Protein AF-A0A553WLC1-F1 (afdb_monomer_lite)

Secondary structure (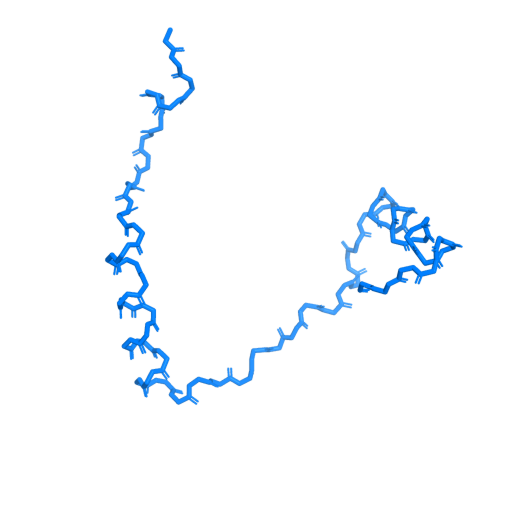DSSP, 8-state):
--GGGG--SPP--HHHHHHHHHHHHHHHT---PPPP--TT--HHHHHHHHHHHHTT---

Structure (mmCIF, N/CA/C/O backbone):
data_AF-A0A553WLC1-F1
#
_entry.id   AF-A0A553WLC1-F1
#
loop_
_atom_site.group_PDB
_atom_site.id
_atom_site.type_symbol
_atom_site.label_atom_id
_atom_site.label_alt_id
_atom_site.label_comp_id
_atom_site.label_asym_id
_atom_site.label_entity_id
_atom_site.label_seq_id
_atom_site.pdbx_PDB_ins_code
_atom_site.Cartn_x
_atom_site.Cartn_y
_atom_site.Cartn_z
_atom_site.occupancy
_atom_site.B_iso_or_equiv
_atom_site.auth_seq_id
_atom_site.auth_comp_id
_atom_site.auth_asym_id
_atom_site.auth_atom_id
_atom_site.pdbx_PDB_model_num
ATOM 1 N N . MET A 1 1 ? -10.842 25.071 -18.664 1.00 53.34 1 MET A N 1
ATOM 2 C CA . MET A 1 1 ? -9.713 24.130 -18.815 1.00 53.34 1 MET A CA 1
ATOM 3 C C . MET A 1 1 ? -9.788 23.086 -17.723 1.00 53.34 1 MET A C 1
ATOM 5 O O . MET A 1 1 ? -9.970 23.458 -16.564 1.00 53.34 1 MET A O 1
ATOM 9 N N . LYS A 1 2 ? -9.727 21.805 -18.090 1.00 58.84 2 LYS A N 1
ATOM 10 C CA . LYS A 1 2 ? -9.786 20.694 -17.127 1.00 58.84 2 LYS A CA 1
ATOM 11 C C . LYS A 1 2 ? -8.485 20.668 -16.319 1.00 58.84 2 LYS A C 1
ATOM 13 O O . LYS A 1 2 ? -7.436 21.049 -16.827 1.00 58.84 2 LYS A O 1
ATOM 18 N N . ALA A 1 3 ? -8.534 20.229 -15.061 1.00 62.22 3 ALA A N 1
ATOM 19 C CA . ALA A 1 3 ? -7.350 20.157 -14.193 1.00 62.22 3 ALA A CA 1
ATOM 20 C C . ALA A 1 3 ? -6.197 19.332 -14.812 1.00 62.22 3 ALA A C 1
ATOM 22 O O . ALA A 1 3 ? -5.028 19.613 -14.561 1.00 62.22 3 ALA A O 1
ATOM 23 N N . GLU A 1 4 ? -6.535 18.382 -15.686 1.00 62.25 4 GLU A N 1
ATOM 24 C CA . GLU A 1 4 ? -5.610 17.559 -16.473 1.00 62.25 4 GLU A CA 1
ATOM 25 C C . GLU A 1 4 ? -4.678 18.372 -17.387 1.00 62.25 4 GLU A C 1
ATOM 27 O O . GLU A 1 4 ? -3.529 17.974 -17.593 1.00 62.25 4 GLU A O 1
ATOM 32 N N . GLU A 1 5 ? -5.130 19.523 -17.899 1.00 68.56 5 GLU A N 1
ATOM 33 C CA . GLU A 1 5 ? -4.340 20.393 -18.786 1.00 68.56 5 GLU A CA 1
ATOM 34 C C . GLU A 1 5 ? -3.247 21.162 -18.034 1.00 68.56 5 GLU A C 1
ATOM 36 O O . GLU A 1 5 ? -2.252 21.553 -18.635 1.00 68.56 5 GLU A O 1
ATOM 41 N N . LYS A 1 6 ? -3.387 21.350 -16.714 1.00 83.69 6 LYS A N 1
ATOM 42 C CA . LYS A 1 6 ? -2.445 22.138 -15.898 1.00 83.69 6 LYS A CA 1
ATOM 43 C C . LYS A 1 6 ? -1.283 21.328 -15.315 1.00 83.69 6 LYS A C 1
ATOM 45 O O . LYS A 1 6 ? -0.433 21.896 -14.634 1.00 83.69 6 LYS A O 1
ATOM 50 N N . TRP A 1 7 ? -1.231 20.016 -15.544 1.00 85.31 7 TRP A N 1
ATOM 51 C CA . TRP A 1 7 ? -0.144 19.179 -15.034 1.00 85.31 7 TRP A CA 1
ATOM 52 C C . TRP A 1 7 ? 1.139 19.364 -15.858 1.00 85.31 7 TRP A C 1
ATOM 54 O O . TRP A 1 7 ? 1.184 18.994 -17.031 1.00 85.31 7 TRP A O 1
ATOM 64 N N . THR A 1 8 ? 2.186 19.902 -15.226 1.00 89.94 8 THR A N 1
ATOM 65 C CA . THR A 1 8 ? 3.510 20.143 -15.835 1.00 89.94 8 THR A CA 1
ATOM 66 C C . THR A 1 8 ? 4.502 18.997 -15.625 1.00 89.94 8 THR A C 1
ATOM 68 O O . THR A 1 8 ? 5.591 19.006 -16.196 1.00 89.94 8 THR A O 1
ATOM 71 N N . GLY A 1 9 ? 4.155 18.009 -14.797 1.00 88.19 9 GLY A N 1
ATOM 72 C CA . GLY A 1 9 ? 5.020 16.869 -14.515 1.00 88.19 9 GLY A CA 1
ATOM 73 C C . GLY A 1 9 ? 5.067 15.854 -15.660 1.00 88.19 9 GLY A C 1
ATOM 74 O O . GLY A 1 9 ? 4.226 15.842 -16.563 1.00 88.19 9 GLY A O 1
ATOM 75 N N . ARG A 1 10 ? 6.033 14.931 -15.587 1.00 88.44 10 ARG A N 1
ATOM 76 C CA . ARG A 1 10 ? 6.140 13.816 -16.537 1.00 88.44 10 ARG A CA 1
ATOM 77 C C . ARG A 1 10 ? 4.858 12.982 -16.507 1.00 88.44 10 ARG A C 1
ATOM 79 O O . ARG A 1 10 ? 4.440 12.520 -15.447 1.00 88.44 10 ARG A O 1
ATOM 86 N N . ARG A 1 11 ? 4.272 12.754 -17.681 1.00 88.94 11 ARG A N 1
ATOM 87 C CA . ARG A 1 11 ? 3.242 11.730 -17.878 1.00 88.94 11 ARG A CA 1
ATOM 88 C C . ARG A 1 11 ? 3.930 10.420 -18.239 1.00 88.94 11 ARG A C 1
ATOM 90 O O . ARG A 1 11 ? 4.902 10.415 -18.995 1.00 88.94 11 ARG A O 1
ATOM 97 N N . VAL A 1 12 ? 3.459 9.328 -17.657 1.00 89.38 12 VAL A N 1
ATOM 98 C CA . VAL A 1 12 ? 3.974 7.989 -17.934 1.00 89.38 12 VAL A CA 1
ATOM 99 C C . VAL A 1 12 ? 2.798 7.136 -18.366 1.00 89.38 12 VAL A C 1
ATOM 101 O O . VAL A 1 12 ? 1.743 7.172 -17.738 1.00 89.38 12 VAL A O 1
ATOM 104 N N . ASP A 1 13 ? 2.991 6.409 -19.457 1.00 94.75 13 ASP A N 1
ATOM 105 C CA . ASP A 1 13 ? 2.042 5.412 -19.920 1.00 94.75 13 ASP A CA 1
ATOM 106 C C . ASP A 1 13 ? 2.025 4.214 -18.956 1.00 94.75 13 ASP A C 1
ATOM 108 O O . ASP A 1 13 ? 3.075 3.761 -18.490 1.00 94.75 13 ASP A O 1
ATOM 112 N N . PHE A 1 14 ? 0.832 3.731 -18.610 1.00 92.50 14 PHE A N 1
ATOM 113 C CA . PHE A 1 14 ? 0.681 2.709 -17.574 1.00 92.50 14 PHE A CA 1
ATOM 114 C C . PHE A 1 14 ? 1.316 1.358 -17.966 1.00 92.50 14 PHE A C 1
ATOM 116 O O . PHE A 1 14 ? 2.078 0.828 -17.152 1.00 92.50 14 PHE A O 1
ATOM 123 N N . PRO A 1 15 ? 1.102 0.828 -19.189 1.00 96.50 15 PRO A N 1
ATOM 124 C CA . PRO A 1 15 ? 1.861 -0.313 -19.706 1.00 96.50 15 PRO A CA 1
ATOM 125 C C . PRO A 1 15 ? 3.381 -0.142 -19.596 1.00 96.50 15 PRO A C 1
ATOM 127 O O . PRO A 1 15 ? 4.054 -0.990 -19.010 1.00 96.50 15 PRO A O 1
ATOM 130 N N . VAL A 1 16 ? 3.922 0.995 -20.052 1.00 95.62 16 VAL A N 1
ATOM 131 C CA . VAL A 1 16 ? 5.372 1.270 -19.981 1.00 95.62 16 VAL A CA 1
ATOM 132 C C . VAL A 1 16 ? 5.884 1.254 -18.538 1.00 95.62 16 VAL A C 1
ATOM 134 O O . VAL A 1 16 ? 6.958 0.719 -18.249 1.00 95.62 16 VAL A O 1
ATOM 137 N N . PHE A 1 17 ? 5.121 1.833 -17.609 1.00 95.31 17 PHE A N 1
ATOM 138 C CA . PHE A 1 17 ? 5.454 1.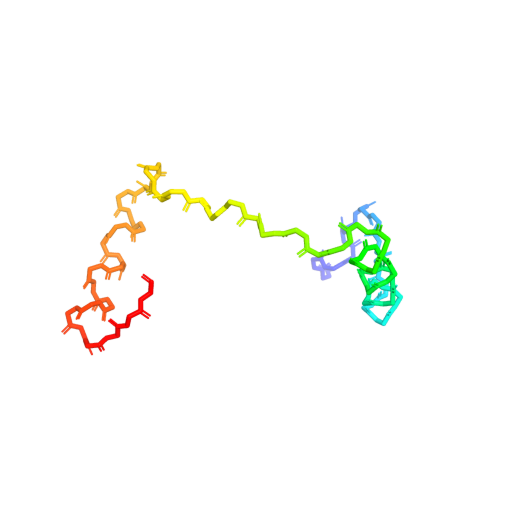801 -16.188 1.00 95.31 17 PHE A CA 1
ATOM 139 C C . PHE A 1 17 ? 5.441 0.373 -15.622 1.00 95.31 17 PHE A C 1
ATOM 141 O O . PHE A 1 17 ? 6.340 0.007 -14.863 1.00 95.31 17 PHE A O 1
ATOM 148 N N . SER A 1 18 ? 4.449 -0.438 -15.999 1.00 96.12 18 SER A N 1
ATOM 149 C CA . SER A 1 18 ? 4.306 -1.822 -15.537 1.00 96.12 18 SER A CA 1
ATOM 150 C C . SER A 1 18 ? 5.479 -2.706 -15.973 1.00 96.12 18 SER A C 1
ATOM 152 O O . SER A 1 18 ? 6.046 -3.435 -15.149 1.00 96.12 18 SER A O 1
ATOM 154 N N . ASP A 1 19 ? 5.911 -2.576 -17.227 1.00 96.62 19 ASP A N 1
ATOM 155 C CA . ASP A 1 19 ? 7.062 -3.309 -17.759 1.00 96.62 19 ASP A CA 1
ATOM 156 C C . ASP A 1 19 ? 8.359 -2.922 -17.044 1.00 96.62 19 ASP A C 1
ATOM 158 O O . ASP A 1 19 ? 9.147 -3.783 -16.641 1.00 96.62 19 ASP A O 1
ATOM 162 N N . ALA A 1 20 ? 8.574 -1.619 -16.838 1.00 94.88 20 ALA A N 1
ATOM 163 C CA . ALA A 1 20 ? 9.735 -1.118 -16.111 1.00 94.88 20 ALA A CA 1
ATOM 164 C C . ALA A 1 20 ? 9.763 -1.629 -14.661 1.00 94.88 20 ALA A C 1
ATOM 166 O O . ALA A 1 20 ? 10.814 -2.044 -14.169 1.00 94.88 20 ALA A O 1
ATOM 167 N N . LEU A 1 21 ? 8.608 -1.648 -13.987 1.00 92.38 21 LEU A N 1
ATOM 168 C CA . LEU A 1 21 ? 8.485 -2.158 -12.623 1.00 92.38 21 LEU A CA 1
ATOM 169 C C . LEU A 1 21 ? 8.806 -3.658 -12.546 1.00 92.38 21 LEU A C 1
ATOM 171 O O . LEU A 1 21 ? 9.498 -4.089 -11.623 1.00 92.38 21 LEU A O 1
ATOM 175 N N . SER A 1 22 ? 8.342 -4.443 -13.520 1.00 93.56 22 SER A N 1
ATOM 176 C CA . SER A 1 22 ? 8.595 -5.887 -13.591 1.00 93.56 22 SER A CA 1
ATOM 177 C C . SER A 1 22 ? 10.083 -6.196 -13.773 1.00 93.56 22 SER A C 1
ATOM 179 O O . SER A 1 22 ? 10.637 -6.998 -13.018 1.00 93.56 22 SER A O 1
ATOM 181 N N . LYS A 1 23 ? 10.760 -5.490 -14.691 1.00 94.88 23 LYS A N 1
ATOM 182 C CA . LYS A 1 23 ? 12.220 -5.593 -14.879 1.00 94.88 23 LYS A CA 1
ATOM 183 C C . LYS A 1 23 ? 12.973 -5.253 -13.597 1.00 94.88 23 LYS A C 1
ATOM 185 O O . LYS A 1 23 ? 13.804 -6.031 -13.141 1.00 94.88 23 LYS A O 1
ATOM 190 N N . ARG A 1 24 ? 12.601 -4.144 -12.955 1.00 93.00 24 ARG A N 1
ATOM 191 C CA . ARG A 1 24 ? 13.217 -3.689 -11.703 1.00 93.00 24 ARG A CA 1
ATOM 192 C C . ARG A 1 24 ? 13.081 -4.715 -10.576 1.00 93.00 24 ARG A C 1
ATOM 194 O O . ARG A 1 24 ? 14.022 -4.924 -9.816 1.00 93.00 24 ARG A O 1
ATOM 201 N N . ARG A 1 25 ? 11.913 -5.350 -10.448 1.00 91.19 25 ARG A N 1
ATOM 202 C CA . ARG A 1 25 ? 11.682 -6.402 -9.446 1.00 91.19 25 ARG A CA 1
ATOM 203 C C . ARG A 1 25 ? 12.539 -7.634 -9.710 1.00 91.19 25 ARG A C 1
ATOM 205 O O . ARG A 1 25 ? 13.092 -8.165 -8.754 1.00 91.19 25 ARG A O 1
ATOM 212 N N . ALA A 1 26 ? 12.670 -8.048 -10.970 1.00 92.12 26 ALA A N 1
ATOM 213 C CA . ALA A 1 26 ? 13.526 -9.167 -11.356 1.00 92.12 26 ALA A CA 1
ATOM 214 C C . ALA A 1 26 ? 15.011 -8.878 -11.070 1.00 92.12 26 ALA A C 1
ATOM 216 O O . ALA A 1 26 ? 15.688 -9.715 -10.485 1.00 92.12 26 ALA A O 1
ATOM 217 N N . GLU A 1 27 ? 15.492 -7.674 -11.399 1.00 94.44 27 GLU A N 1
ATOM 218 C CA . GLU A 1 27 ? 16.869 -7.235 -11.119 1.00 94.44 27 GLU A CA 1
ATOM 219 C C . GLU A 1 27 ? 17.198 -7.207 -9.621 1.00 94.44 27 GLU A C 1
ATOM 221 O O . GLU A 1 27 ? 18.302 -7.562 -9.219 1.00 94.44 27 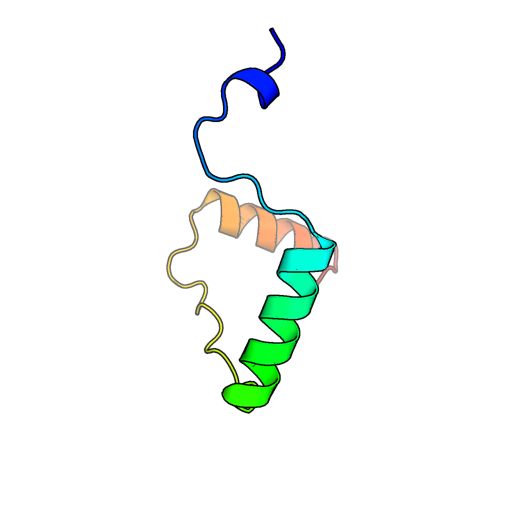GLU A O 1
ATOM 226 N N . LEU A 1 28 ? 16.255 -6.754 -8.790 1.00 90.94 28 LEU A N 1
ATOM 227 C CA . LEU A 1 28 ? 16.466 -6.574 -7.351 1.00 90.94 28 LEU A CA 1
ATOM 228 C C . LEU A 1 28 ? 16.061 -7.794 -6.510 1.00 90.94 28 LEU A C 1
ATOM 230 O O . LEU A 1 28 ? 16.208 -7.756 -5.291 1.00 90.94 28 LEU A O 1
ATOM 234 N N . GLY A 1 29 ? 15.515 -8.848 -7.125 1.00 88.50 29 GLY A N 1
ATOM 235 C CA . GLY A 1 29 ? 15.017 -10.032 -6.415 1.00 88.50 29 GLY A CA 1
ATOM 236 C C . GLY A 1 29 ? 13.743 -9.792 -5.592 1.00 88.50 29 GLY A C 1
ATOM 237 O O . GLY A 1 29 ? 13.449 -10.573 -4.695 1.00 88.50 29 GLY A O 1
ATOM 238 N N . ASN A 1 30 ? 12.997 -8.718 -5.887 1.00 81.50 30 ASN A N 1
ATOM 239 C CA . ASN A 1 30 ? 11.763 -8.306 -5.205 1.00 81.50 30 ASN A CA 1
ATOM 240 C C . ASN A 1 30 ? 11.860 -8.363 -3.661 1.00 81.50 30 ASN A C 1
ATOM 242 O O . ASN A 1 30 ? 11.173 -9.171 -3.033 1.00 81.50 30 ASN A O 1
ATOM 246 N N . PRO A 1 31 ? 12.713 -7.524 -3.043 1.00 82.75 31 PRO A N 1
ATOM 247 C CA . PRO A 1 31 ? 12.939 -7.573 -1.606 1.00 82.75 31 PRO A CA 1
ATOM 248 C C . PRO A 1 31 ? 11.659 -7.235 -0.836 1.00 82.75 31 PRO A C 1
ATOM 250 O O . PRO A 1 31 ? 10.870 -6.389 -1.268 1.00 82.75 31 PRO A O 1
ATOM 253 N N . GLU A 1 32 ? 11.485 -7.848 0.335 1.00 83.81 32 GLU A N 1
ATOM 254 C CA . GLU A 1 32 ? 10.392 -7.494 1.239 1.00 83.81 32 GLU A CA 1
ATOM 255 C C . GLU A 1 32 ? 10.588 -6.049 1.713 1.00 83.81 32 GLU A C 1
ATOM 257 O O . GLU A 1 32 ? 11.543 -5.717 2.421 1.00 83.81 32 GLU A O 1
ATOM 262 N N . LEU A 1 33 ? 9.694 -5.161 1.283 1.00 81.44 33 LEU A N 1
ATOM 263 C CA . LEU A 1 33 ? 9.744 -3.760 1.671 1.00 81.44 33 LEU A CA 1
ATOM 264 C C . LEU A 1 33 ? 9.159 -3.612 3.070 1.00 81.44 33 LEU A C 1
ATOM 266 O O . LEU A 1 33 ? 8.020 -4.005 3.326 1.00 81.44 33 LEU A O 1
ATOM 270 N N . ALA A 1 34 ? 9.918 -2.981 3.967 1.00 81.19 34 ALA A N 1
ATOM 271 C CA . ALA A 1 34 ? 9.428 -2.673 5.300 1.00 81.19 34 ALA A CA 1
ATOM 272 C C . ALA A 1 34 ? 8.114 -1.884 5.200 1.00 81.19 34 ALA A C 1
ATOM 274 O O . ALA A 1 34 ? 8.055 -0.784 4.642 1.00 81.19 34 ALA A O 1
ATOM 275 N N . ARG A 1 35 ? 7.036 -2.451 5.746 1.00 82.56 35 ARG A N 1
ATOM 276 C CA . ARG A 1 35 ? 5.755 -1.751 5.811 1.00 82.56 35 ARG A CA 1
ATOM 277 C C . ARG A 1 35 ? 5.901 -0.555 6.743 1.00 82.56 35 ARG A C 1
ATOM 279 O O . ARG A 1 35 ? 6.459 -0.663 7.836 1.00 82.56 35 ARG A O 1
ATOM 286 N N . ASN A 1 36 ? 5.344 0.584 6.335 1.00 81.25 36 ASN A N 1
ATOM 287 C CA . ASN A 1 36 ? 5.238 1.743 7.213 1.00 81.25 36 ASN A CA 1
ATOM 288 C C . ASN A 1 36 ? 4.554 1.329 8.523 1.00 81.25 36 ASN A C 1
ATOM 290 O O . ASN A 1 36 ? 3.444 0.800 8.509 1.00 81.25 36 ASN A O 1
ATOM 294 N N . SER A 1 37 ? 5.194 1.627 9.655 1.00 82.44 37 SER A N 1
ATOM 295 C CA . SER A 1 37 ? 4.729 1.221 10.993 1.00 82.44 37 SER A CA 1
ATOM 296 C C . SER A 1 37 ? 3.381 1.824 11.407 1.00 82.44 37 SER A C 1
ATOM 298 O O . SER A 1 37 ? 2.817 1.445 12.429 1.00 82.44 37 SER A O 1
ATOM 300 N N . GLY A 1 38 ? 2.873 2.810 10.659 1.00 86.12 38 GLY A N 1
ATOM 301 C CA . GLY A 1 38 ? 1.635 3.514 10.987 1.00 86.12 38 GLY A CA 1
ATOM 302 C C . GLY A 1 38 ? 1.718 4.374 12.253 1.00 86.12 38 GLY A C 1
ATOM 303 O O . GLY A 1 38 ? 0.688 4.875 12.695 1.00 86.12 38 GLY A O 1
ATOM 304 N N . LYS A 1 39 ? 2.914 4.576 12.829 1.00 85.44 39 LYS A N 1
ATOM 305 C CA . LYS A 1 39 ? 3.107 5.313 14.091 1.00 85.44 39 LYS A CA 1
ATOM 306 C C . LYS A 1 39 ? 2.719 6.793 14.005 1.00 85.44 39 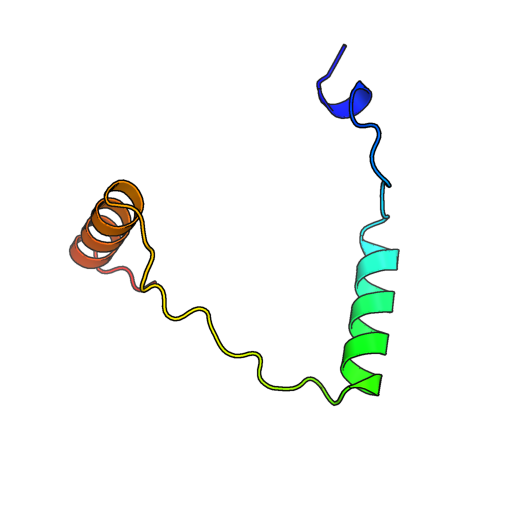LYS A C 1
ATOM 308 O O . LYS A 1 39 ? 2.213 7.340 14.974 1.00 85.44 39 LYS A O 1
ATOM 313 N N . ASN A 1 40 ? 2.854 7.404 12.827 1.00 89.06 40 ASN A N 1
ATOM 314 C CA . ASN A 1 40 ? 2.584 8.831 12.609 1.00 89.06 40 ASN A CA 1
ATOM 315 C C . ASN A 1 40 ? 1.212 9.082 11.955 1.00 89.06 40 ASN A C 1
ATOM 317 O O . ASN A 1 40 ? 1.068 9.961 11.107 1.00 89.06 40 ASN A O 1
ATOM 321 N N . ARG A 1 41 ? 0.195 8.272 12.283 1.00 92.31 41 ARG A N 1
ATOM 322 C CA . ARG A 1 41 ? -1.174 8.495 11.791 1.00 92.31 41 ARG A CA 1
ATOM 323 C C . ARG A 1 41 ? -1.756 9.758 12.422 1.00 92.31 41 ARG A C 1
ATOM 325 O O . ARG A 1 41 ? -1.702 9.919 13.638 1.00 92.31 41 ARG A O 1
ATOM 332 N N . THR A 1 42 ? -2.371 10.597 11.596 1.00 95.44 42 THR A N 1
ATOM 333 C CA . THR A 1 42 ? -3.197 11.715 12.063 1.00 95.44 42 THR A CA 1
ATOM 334 C C . THR A 1 42 ? -4.413 11.204 12.840 1.00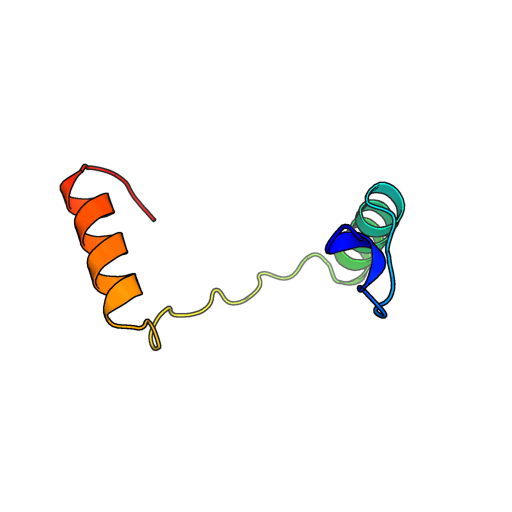 95.44 42 THR A C 1
ATOM 336 O O . THR A 1 42 ? -4.852 10.066 12.646 1.00 95.44 42 THR A O 1
ATOM 339 N N . GLU A 1 43 ? -5.008 12.056 13.676 1.00 95.88 43 GLU A N 1
ATOM 340 C CA . GLU A 1 43 ? -6.216 11.705 14.438 1.00 95.88 43 GLU A CA 1
ATOM 341 C C . GLU A 1 43 ? -7.387 11.312 13.530 1.00 95.88 43 GLU A C 1
ATOM 343 O O . GLU A 1 43 ? -8.051 10.304 13.768 1.00 95.88 43 GLU A O 1
ATOM 348 N N . SER A 1 44 ? -7.565 12.016 12.408 1.00 96.31 44 SER A N 1
ATOM 349 C CA . SER A 1 44 ? -8.569 11.664 11.396 1.00 96.31 44 SER A CA 1
ATOM 350 C C . SER A 1 44 ? -8.379 10.247 10.843 1.00 96.31 44 SER A C 1
ATOM 352 O O . SER A 1 44 ? -9.343 9.495 10.698 1.00 96.31 44 SER A O 1
ATOM 354 N N . LYS A 1 45 ? -7.129 9.835 10.585 1.00 94.50 45 LYS A N 1
ATOM 355 C CA . LYS A 1 45 ? -6.816 8.486 10.101 1.00 94.50 45 LYS A CA 1
ATOM 356 C C . LYS A 1 45 ? -7.098 7.431 11.172 1.00 94.50 45 LYS A C 1
ATOM 358 O O . LYS A 1 45 ? -7.601 6.363 10.835 1.00 94.50 45 LYS A O 1
ATOM 363 N N . LYS A 1 46 ? -6.792 7.706 12.444 1.00 95.00 46 LYS A N 1
ATOM 364 C CA . LYS A 1 46 ? -7.091 6.789 13.558 1.00 95.00 46 LYS A CA 1
ATOM 365 C C . LYS A 1 46 ? -8.598 6.591 13.729 1.00 95.00 46 LYS A C 1
ATOM 367 O O . LYS A 1 46 ? -9.036 5.449 13.832 1.00 95.00 46 LYS A O 1
ATOM 372 N N . ALA A 1 47 ? -9.374 7.676 13.689 1.00 97.06 47 ALA A N 1
ATOM 373 C CA . ALA A 1 47 ? -10.832 7.629 13.790 1.00 97.06 47 ALA A CA 1
ATOM 374 C C . ALA A 1 47 ? -11.457 6.783 12.669 1.00 97.06 47 ALA A C 1
ATOM 376 O O . ALA A 1 47 ? -12.269 5.901 12.942 1.00 97.06 47 ALA A O 1
ATOM 377 N N . LEU A 1 48 ? -11.008 6.982 11.425 1.00 96.19 48 LEU A N 1
ATOM 378 C CA . LEU A 1 48 ? -11.457 6.183 10.284 1.00 96.19 48 LEU A CA 1
ATOM 379 C C . LEU A 1 48 ? -11.158 4.689 10.471 1.00 96.19 48 LEU A C 1
ATOM 381 O O . LEU A 1 48 ? -12.037 3.854 10.281 1.00 96.19 48 LEU A O 1
ATOM 385 N N . LEU A 1 49 ? -9.927 4.341 10.856 1.00 94.81 49 LEU A N 1
ATOM 386 C CA . LEU A 1 49 ? -9.546 2.940 11.058 1.00 94.81 49 LEU A CA 1
ATOM 387 C C . LEU A 1 49 ? -10.328 2.289 12.206 1.00 94.81 49 LEU A C 1
ATOM 389 O O . LEU A 1 49 ? -10.669 1.112 12.112 1.00 94.81 49 LEU A O 1
ATOM 393 N N . LYS A 1 50 ? -10.655 3.049 13.260 1.00 96.00 50 LYS A N 1
ATOM 394 C CA . LYS A 1 50 ? -11.534 2.571 14.331 1.00 96.00 50 LYS A CA 1
ATOM 395 C C . LYS A 1 50 ? -12.933 2.262 13.795 1.00 96.00 50 LYS A C 1
ATOM 397 O O . LYS A 1 50 ? -13.425 1.171 14.041 1.00 96.00 50 LYS A O 1
ATOM 402 N N . ALA A 1 51 ? -13.530 3.169 13.021 1.00 97.62 51 ALA A N 1
ATOM 403 C CA . ALA A 1 51 ? -14.857 2.960 12.442 1.00 97.62 51 ALA A CA 1
ATOM 404 C C . ALA A 1 51 ? -14.906 1.727 11.521 1.00 97.62 51 ALA A C 1
ATOM 406 O O . ALA A 1 51 ? -15.847 0.943 11.589 1.00 97.62 51 ALA A O 1
ATOM 407 N N . ILE A 1 52 ? -13.863 1.514 10.710 1.00 97.19 52 ILE A N 1
ATOM 408 C CA . ILE A 1 52 ? -13.734 0.314 9.866 1.00 97.19 52 ILE A CA 1
ATOM 409 C C . ILE A 1 52 ? -13.697 -0.956 10.724 1.00 97.19 52 ILE A C 1
ATOM 411 O O . ILE A 1 52 ? -14.385 -1.925 10.410 1.00 97.19 52 ILE A O 1
ATOM 415 N N . LYS A 1 53 ? -12.921 -0.944 11.814 1.00 97.06 53 LYS A N 1
ATOM 416 C CA . LYS A 1 53 ? -12.824 -2.078 12.737 1.00 97.06 53 LYS A CA 1
ATOM 417 C C . LYS A 1 53 ? -14.150 -2.356 13.447 1.00 97.06 53 LYS A C 1
ATOM 419 O O . LYS A 1 53 ? -14.549 -3.511 13.545 1.00 97.06 53 LYS A O 1
ATOM 424 N N . ASP A 1 54 ? -14.832 -1.314 13.915 1.00 97.62 54 ASP A N 1
ATOM 425 C CA . ASP A 1 54 ? -16.139 -1.431 14.570 1.00 97.62 54 ASP A CA 1
ATOM 426 C C . ASP A 1 54 ? -17.200 -2.005 13.606 1.00 97.62 54 ASP A C 1
ATOM 428 O O . ASP A 1 54 ? -18.092 -2.732 14.031 1.00 97.62 54 ASP A O 1
ATOM 432 N N . ALA A 1 55 ? -17.068 -1.741 12.300 1.00 97.25 55 ALA A N 1
ATOM 433 C CA . ALA A 1 55 ? -17.899 -2.319 11.242 1.00 97.25 55 ALA A CA 1
ATOM 434 C C . ALA A 1 55 ? -17.488 -3.749 10.817 1.00 97.25 55 ALA A C 1
ATOM 436 O O . ALA A 1 55 ? -18.068 -4.297 9.882 1.00 97.25 55 ALA A O 1
ATOM 437 N N . GLY A 1 56 ? -16.486 -4.358 11.466 1.00 96.94 56 GLY A N 1
ATOM 438 C CA . GLY A 1 56 ? -16.010 -5.716 11.169 1.00 96.94 56 GLY A CA 1
ATOM 439 C C . GLY A 1 56 ? -15.002 -5.820 10.018 1.00 96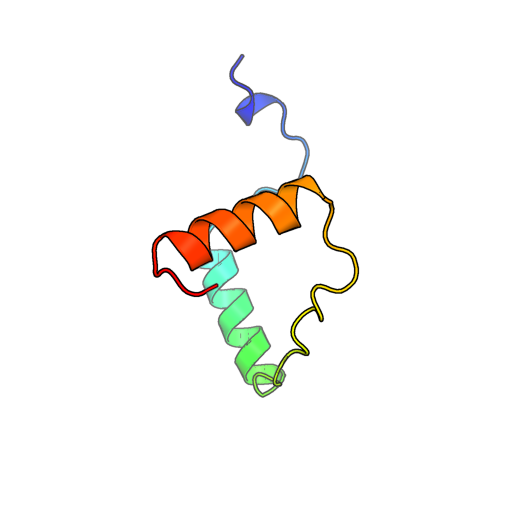.94 56 GLY A C 1
ATOM 440 O O . GLY A 1 56 ? -14.663 -6.925 9.599 1.00 96.94 56 GLY A O 1
ATOM 441 N N . GLY A 1 57 ? -14.505 -4.695 9.500 1.00 92.44 57 GLY A N 1
ATOM 442 C CA . GLY A 1 57 ? -13.443 -4.669 8.494 1.00 92.44 57 GLY A CA 1
ATOM 443 C C . GLY A 1 57 ? -12.045 -4.835 9.099 1.00 92.44 57 GLY A C 1
ATOM 444 O O . GLY A 1 57 ? -11.836 -4.627 10.294 1.00 92.44 57 GLY A O 1
ATOM 445 N N . ASN A 1 58 ? -11.059 -5.161 8.257 1.00 84.38 58 ASN A N 1
ATOM 446 C CA . ASN A 1 58 ? -9.654 -5.248 8.662 1.00 84.38 58 ASN A CA 1
ATOM 447 C C . ASN A 1 58 ? -8.763 -4.465 7.684 1.00 84.38 58 ASN A C 1
ATOM 449 O O . ASN A 1 58 ? -8.924 -4.599 6.469 1.00 84.38 58 ASN A O 1
ATOM 453 N N . TRP A 1 59 ? -7.860 -3.632 8.216 1.00 73.31 59 TRP A N 1
ATOM 454 C CA . TRP A 1 59 ? -6.992 -2.732 7.443 1.00 73.31 59 TRP A CA 1
ATOM 455 C C . TRP A 1 59 ? -5.592 -2.592 8.050 1.00 73.31 59 TRP A C 1
ATOM 457 O O . TRP A 1 59 ? -5.493 -2.302 9.265 1.00 73.31 59 TRP A O 1
#

Sequence (59 aa):
MKAEEKWTGRRVDFPVFSDALSKRRAELGNPELARNSGKNRTESKKALLKAIKDAGGNW

Organism: NCBI:txid1343899

Foldseek 3Di:
DDPVVVDPDDDDDPVRVVVVVVVVCVVVVNDDDDDDPCPPDDPVRVVVCVVCVVVVHDD

pLDDT: mean 88.43, std 10.11, range [53.34, 97.62]

Radius of gyration: 18.53 Å; chains: 1; bounding box: 35×34×35 Å